Protein AF-A0A7W3MZP0-F1 (afdb_monomer)

Nearest PDB structures (foldseek):
  4v0o-assembly1_F  TM=6.178E-01  e=9.424E+00  Chlamydomonas reinhardtii
  8eoi-assembly1_A  TM=5.677E-01  e=8.847E+00  Homo sapiens
  8j0o-assembly1_A  TM=5.406E-01  e=9.424E+00  Homo sapiens

Radius of gyration: 12.46 Å; Cα contacts (8 Å, |Δi|>4): 85; chains: 1; bounding box: 30×17×32 Å

Solvent-accessible surface area (backbone atoms only — not comparable to full-atom values): 3805 Å² total; per-residue (Å²): 132,86,84,63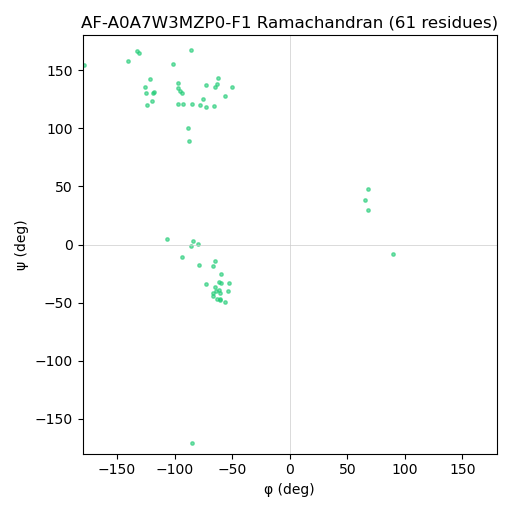,67,46,80,72,42,71,45,88,83,36,46,100,89,47,67,41,43,32,41,26,35,28,91,91,50,38,32,35,38,32,45,74,85,53,62,84,86,56,60,51,77,37,53,56,70,58,48,55,50,50,55,51,55,45,59,75,70,70,116

Sequence (63 aa):
MTKRYVGWRKSRHSNPNGGCVEIGRASDGTIGVRDTKGDPAVILEVAPREWARLLARVRERGF

pLDDT: mean 89.51, std 10.07, range [51.88, 98.0]

Secondary structure (DSSP, 8-state):
-PPPEEEEEE-TT-BTTB--EEEEEETT-PEEEEETTS-TT--EEE-HHHHHHHHHHHHHTT-

Foldseek 3Di:
DDFDWDDWDWDPPDDPVDDTWIWTATPVGWIWIDRPPDDPSDTDTDDNVVVVVVVVVVVVVPD

Mean predicted aligned error: 4.33 Å

InterPro domains:
  IPR007278 Domain of unknown function DUF397 [PF04149] (7-59)

Structure (mmCIF, N/CA/C/O backbone):
data_AF-A0A7W3MZP0-F1
#
_entry.id   AF-A0A7W3MZP0-F1
#
loop_
_atom_site.group_PDB
_atom_site.id
_atom_site.type_symbol
_atom_site.label_atom_id
_atom_site.label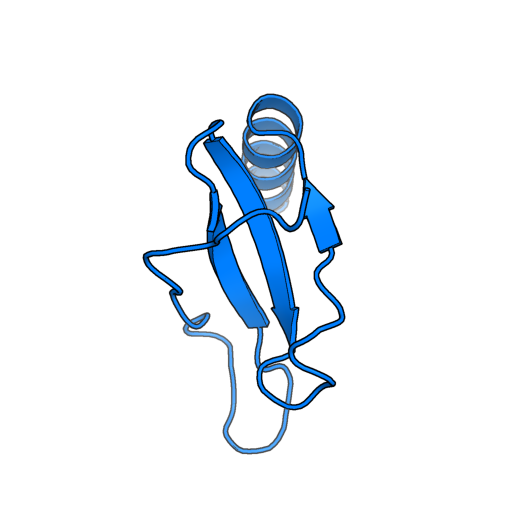_alt_id
_atom_site.label_comp_id
_atom_site.l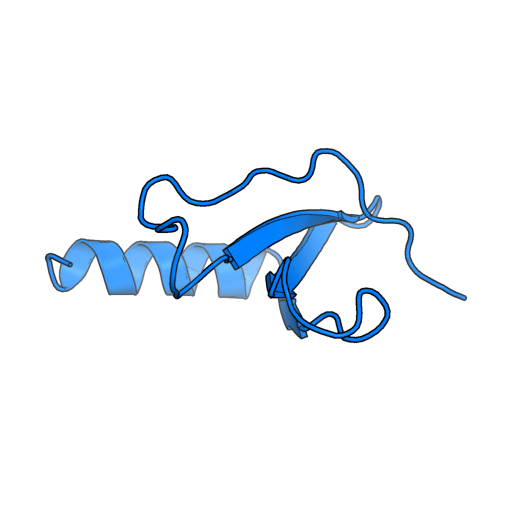abel_asym_id
_atom_site.label_entity_id
_atom_site.label_seq_id
_atom_site.pdbx_PDB_ins_code
_atom_site.Cartn_x
_atom_site.Cartn_y
_atom_site.Cartn_z
_atom_site.occupancy
_atom_site.B_iso_or_equiv
_atom_site.auth_seq_id
_atom_site.auth_comp_id
_atom_site.auth_asym_id
_atom_site.auth_atom_id
_atom_site.pdbx_PDB_model_num
ATOM 1 N N . MET A 1 1 ? 5.520 8.473 13.628 1.00 51.88 1 MET A N 1
ATOM 2 C CA . MET A 1 1 ? 5.714 7.010 13.730 1.00 51.88 1 MET A CA 1
ATOM 3 C C . MET A 1 1 ? 5.629 6.433 12.330 1.00 51.88 1 MET A C 1
ATOM 5 O O . MET A 1 1 ? 4.617 6.642 11.677 1.00 51.88 1 MET A O 1
ATOM 9 N N . THR A 1 2 ? 6.682 5.782 11.843 1.00 72.12 2 THR A N 1
ATOM 10 C CA . THR A 1 2 ? 6.678 5.169 10.507 1.00 72.12 2 THR A CA 1
ATOM 11 C C . THR A 1 2 ? 5.794 3.925 10.537 1.00 72.12 2 THR A C 1
ATOM 13 O O . THR A 1 2 ? 6.063 3.005 11.313 1.00 72.12 2 THR A O 1
ATOM 16 N N . LYS A 1 3 ? 4.718 3.892 9.741 1.00 84.12 3 LYS A N 1
ATOM 17 C CA . LYS A 1 3 ? 3.876 2.692 9.628 1.00 84.12 3 LYS A CA 1
ATOM 18 C C . LYS A 1 3 ? 4.686 1.555 9.010 1.00 84.12 3 LYS A C 1
ATOM 20 O O . LYS A 1 3 ? 5.395 1.745 8.023 1.00 84.12 3 LYS A O 1
ATOM 25 N N . ARG A 1 4 ? 4.564 0.355 9.582 1.00 91.38 4 ARG A N 1
ATOM 26 C CA . ARG A 1 4 ? 5.163 -0.866 9.034 1.00 91.38 4 ARG A CA 1
ATOM 27 C C . ARG A 1 4 ? 4.120 -1.627 8.225 1.00 91.38 4 ARG A C 1
ATOM 29 O O . ARG A 1 4 ? 3.110 -2.058 8.772 1.00 91.38 4 ARG A O 1
ATOM 36 N N . TYR A 1 5 ? 4.409 -1.830 6.946 1.00 94.38 5 TYR A N 1
ATOM 37 C CA . TYR A 1 5 ? 3.582 -2.606 6.026 1.00 94.38 5 TYR A CA 1
ATOM 38 C C . TYR A 1 5 ? 4.099 -4.037 5.901 1.00 94.38 5 TYR A C 1
ATOM 40 O O . TYR A 1 5 ? 5.307 -4.264 5.806 1.00 94.38 5 TYR A O 1
ATOM 48 N N . VAL A 1 6 ? 3.183 -5.000 5.874 1.00 95.06 6 VAL A N 1
ATOM 49 C CA . VAL A 1 6 ? 3.485 -6.426 5.715 1.00 95.06 6 VAL A CA 1
ATOM 50 C C . VAL A 1 6 ? 2.617 -7.051 4.627 1.00 95.06 6 VAL A C 1
ATOM 52 O O . VAL A 1 6 ? 1.615 -6.472 4.199 1.00 95.06 6 VAL A O 1
ATOM 55 N N . GLY A 1 7 ? 3.007 -8.248 4.180 1.00 94.44 7 GLY A N 1
ATOM 56 C CA . GLY A 1 7 ? 2.220 -9.030 3.227 1.00 94.44 7 GLY A CA 1
ATOM 57 C C . GLY A 1 7 ? 2.100 -8.377 1.851 1.00 94.44 7 GLY A C 1
ATOM 58 O O . GLY A 1 7 ? 1.028 -8.426 1.254 1.00 94.44 7 GLY A O 1
ATOM 59 N N . TRP A 1 8 ? 3.175 -7.746 1.368 1.00 94.56 8 TRP A N 1
ATOM 60 C CA . TRP A 1 8 ? 3.211 -7.136 0.041 1.00 94.56 8 TRP A CA 1
ATOM 61 C C . TRP A 1 8 ? 2.875 -8.158 -1.048 1.00 94.56 8 TRP A C 1
ATOM 63 O O . TRP A 1 8 ? 3.463 -9.238 -1.114 1.00 94.56 8 TRP A O 1
ATOM 73 N N . ARG A 1 9 ? 1.915 -7.810 -1.906 1.00 94.25 9 ARG A N 1
ATOM 74 C CA . ARG A 1 9 ? 1.487 -8.624 -3.045 1.00 94.25 9 ARG A CA 1
ATOM 75 C C . ARG A 1 9 ? 1.598 -7.815 -4.324 1.00 94.25 9 ARG A C 1
ATOM 77 O O . ARG A 1 9 ? 0.930 -6.793 -4.475 1.00 94.25 9 ARG A O 1
ATOM 84 N N . LYS A 1 10 ? 2.408 -8.316 -5.253 1.00 91.50 10 LYS A N 1
ATOM 85 C CA . LYS A 1 10 ? 2.558 -7.757 -6.595 1.00 91.50 10 LYS A CA 1
ATOM 86 C C . LYS A 1 10 ? 1.328 -8.049 -7.451 1.00 91.50 10 LYS A C 1
ATOM 88 O O . LYS A 1 10 ? 0.791 -9.159 -7.430 1.00 91.50 10 LYS A O 1
ATOM 93 N N . SER A 1 11 ? 0.884 -7.051 -8.210 1.00 90.19 11 SER A N 1
ATOM 94 C CA . SER A 1 11 ? -0.200 -7.206 -9.180 1.00 90.19 11 SER A CA 1
ATOM 95 C C . SER A 1 11 ? 0.195 -8.184 -10.287 1.00 90.19 11 SER A C 1
ATOM 97 O O . SER A 1 11 ? 1.298 -8.097 -10.827 1.00 90.19 11 SER A O 1
ATOM 99 N N . ARG A 1 12 ? -0.732 -9.063 -10.685 1.00 88.00 12 ARG A N 1
ATOM 100 C CA . ARG A 1 12 ? -0.563 -9.974 -11.835 1.00 88.00 12 ARG A CA 1
ATOM 101 C C . ARG A 1 12 ? -0.507 -9.243 -13.179 1.00 88.00 12 ARG A C 1
ATO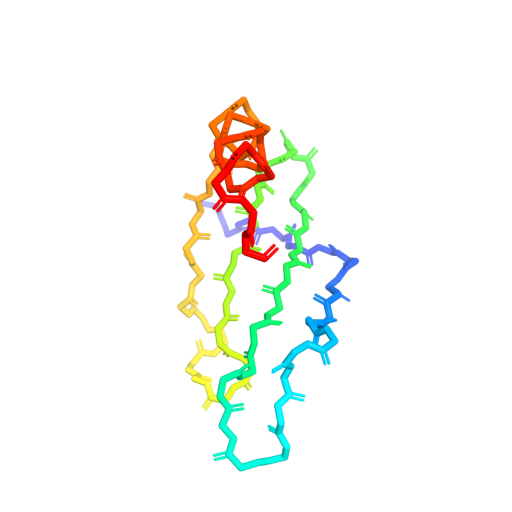M 103 O O . ARG A 1 12 ? -0.004 -9.803 -14.138 1.00 88.00 12 ARG A O 1
ATOM 110 N N . HIS A 1 13 ? -0.983 -8.000 -13.225 1.00 85.12 13 HIS A N 1
ATOM 111 C CA . HIS A 1 13 ? -0.903 -7.131 -14.402 1.00 85.12 13 HIS A CA 1
ATOM 112 C C . HIS A 1 13 ? 0.443 -6.392 -14.503 1.00 85.12 13 HIS A C 1
ATOM 114 O O . HIS A 1 13 ? 0.630 -5.569 -15.394 1.00 85.12 13 HIS A O 1
ATOM 120 N N . SER A 1 14 ? 1.378 -6.658 -13.582 1.00 84.12 14 SER A N 1
ATOM 121 C CA . SER A 1 14 ? 2.726 -6.094 -13.643 1.00 84.12 14 SER A CA 1
ATOM 122 C C . SER A 1 14 ? 3.544 -6.799 -14.717 1.00 84.12 14 SER A C 1
ATOM 124 O O . SER A 1 14 ? 3.739 -8.011 -14.640 1.00 84.12 14 SER A O 1
ATOM 126 N N . ASN A 1 15 ? 4.106 -6.039 -15.653 1.00 79.31 15 ASN A N 1
ATOM 127 C CA . ASN A 1 15 ? 4.983 -6.573 -16.690 1.00 79.31 15 ASN A CA 1
ATOM 128 C C . ASN A 1 15 ? 6.462 -6.309 -16.355 1.00 79.31 15 ASN A C 1
ATOM 130 O O . ASN A 1 15 ? 6.775 -5.333 -15.663 1.00 79.31 15 ASN A O 1
ATOM 134 N N . PRO A 1 16 ? 7.403 -7.119 -16.885 1.00 72.25 16 PRO A N 1
ATOM 135 C CA . PRO A 1 16 ? 8.842 -6.914 -16.684 1.00 72.25 16 PRO A CA 1
ATOM 136 C C . PRO A 1 16 ? 9.297 -5.498 -17.052 1.00 72.25 16 PRO A C 1
ATOM 138 O O . PRO A 1 16 ? 10.150 -4.920 -16.382 1.00 72.25 16 PRO A O 1
ATOM 141 N N . ASN A 1 17 ? 8.647 -4.898 -18.053 1.00 71.44 17 ASN A N 1
ATOM 142 C CA . ASN A 1 17 ? 9.015 -3.603 -18.618 1.00 71.44 17 ASN A CA 1
ATOM 143 C C . ASN A 1 17 ? 8.057 -2.455 -18.238 1.00 71.44 17 ASN A C 1
ATOM 145 O O . ASN A 1 17 ? 8.277 -1.338 -18.686 1.00 71.44 17 ASN A O 1
ATOM 149 N N . GLY A 1 18 ? 7.048 -2.663 -17.375 1.00 65.94 18 GLY A N 1
ATOM 150 C CA . GLY A 1 18 ? 6.155 -1.566 -16.962 1.00 65.94 18 GLY A CA 1
ATOM 151 C C . GLY A 1 18 ? 5.060 -1.936 -15.954 1.00 65.94 18 GLY A C 1
ATOM 152 O O . GLY A 1 18 ? 4.642 -3.090 -15.875 1.00 65.94 18 GLY A O 1
ATOM 153 N N . GLY A 1 19 ? 4.605 -0.938 -15.183 1.00 64.69 19 GLY A N 1
ATOM 154 C CA . GLY A 1 19 ? 3.409 -1.013 -14.327 1.00 64.69 19 GLY A CA 1
ATOM 155 C C . GLY A 1 19 ? 3.507 -1.955 -13.121 1.00 64.69 19 GLY A C 1
ATOM 156 O O . GLY A 1 19 ? 2.610 -2.767 -12.913 1.00 64.69 19 GLY A O 1
ATOM 157 N N . CYS A 1 20 ? 4.586 -1.894 -12.332 1.00 88.19 20 CYS A N 1
ATOM 158 C CA . CYS A 1 20 ? 4.777 -2.799 -11.194 1.00 88.19 20 CYS A CA 1
ATOM 159 C C . CYS A 1 20 ? 4.135 -2.256 -9.914 1.00 88.19 20 CYS A C 1
ATOM 161 O O . CYS A 1 20 ? 4.792 -1.590 -9.129 1.00 88.19 20 CYS A O 1
ATOM 163 N N . VAL A 1 21 ? 2.864 -2.571 -9.677 1.00 91.50 21 VAL A N 1
ATOM 164 C CA . VAL A 1 21 ? 2.166 -2.146 -8.452 1.00 91.50 21 VAL A CA 1
ATOM 165 C C . VAL A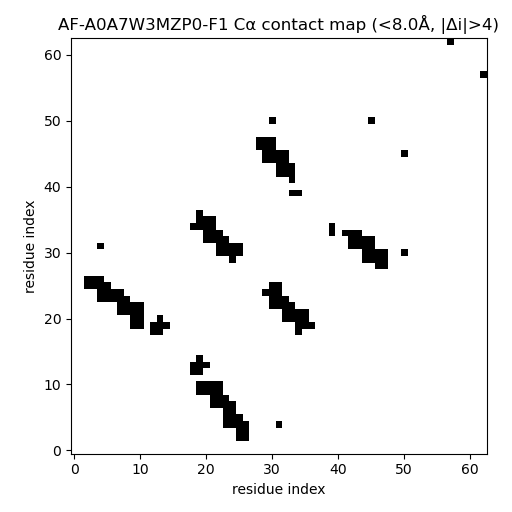 1 21 ? 2.184 -3.253 -7.402 1.00 91.50 21 VAL A C 1
ATOM 167 O O . VAL A 1 21 ? 1.870 -4.411 -7.697 1.00 91.50 21 VAL A O 1
ATOM 170 N N . GLU A 1 22 ? 2.484 -2.880 -6.160 1.00 95.00 22 GLU A N 1
ATOM 171 C CA . GLU A 1 22 ? 2.388 -3.733 -4.977 1.00 95.00 22 GLU A CA 1
ATOM 172 C C . GLU A 1 22 ? 1.449 -3.142 -3.929 1.00 95.00 22 GLU A C 1
ATOM 174 O O . GLU A 1 22 ? 1.432 -1.934 -3.693 1.00 95.00 22 GLU A O 1
ATOM 179 N N . ILE A 1 23 ? 0.696 -4.028 -3.273 1.00 96.12 23 ILE A N 1
ATOM 180 C CA . ILE A 1 23 ? -0.237 -3.684 -2.199 1.00 96.12 23 ILE A CA 1
ATOM 181 C C . ILE A 1 23 ? 0.191 -4.374 -0.910 1.00 96.12 23 ILE A C 1
ATOM 183 O O . ILE A 1 23 ? 0.434 -5.581 -0.913 1.00 96.12 23 ILE A O 1
ATOM 187 N N . GLY A 1 24 ? 0.256 -3.624 0.185 1.00 96.38 24 GLY A N 1
ATOM 188 C CA . GLY A 1 24 ? 0.596 -4.109 1.522 1.00 96.38 24 GLY A CA 1
ATOM 189 C C . GLY A 1 24 ? -0.386 -3.587 2.564 1.00 96.38 24 GLY A C 1
ATOM 190 O O . GLY A 1 24 ? -1.169 -2.674 2.297 1.00 96.38 24 GLY A O 1
ATOM 191 N N . ARG A 1 25 ? -0.356 -4.165 3.766 1.00 96.94 25 ARG A N 1
ATOM 192 C CA . ARG A 1 25 ? -1.249 -3.769 4.864 1.00 96.94 25 ARG A CA 1
ATOM 193 C C . ARG A 1 25 ? -0.455 -3.420 6.117 1.00 96.94 25 ARG A C 1
ATOM 195 O O . ARG A 1 25 ? 0.474 -4.143 6.474 1.00 96.94 25 ARG A O 1
ATOM 202 N N . ALA A 1 26 ? -0.812 -2.319 6.768 1.00 96.38 26 ALA A N 1
ATOM 203 C CA . ALA A 1 26 ? -0.275 -1.935 8.070 1.00 96.38 26 ALA A CA 1
ATOM 204 C C . ALA A 1 26 ? -1.061 -2.587 9.222 1.00 96.38 26 ALA A C 1
ATOM 206 O O . ALA A 1 26 ? -2.152 -3.126 9.020 1.00 96.38 26 ALA A O 1
ATOM 207 N N . SER A 1 27 ? -0.522 -2.525 10.442 1.00 94.25 27 SER A N 1
ATOM 208 C CA . SER A 1 27 ? -1.151 -3.101 11.644 1.00 94.25 27 SER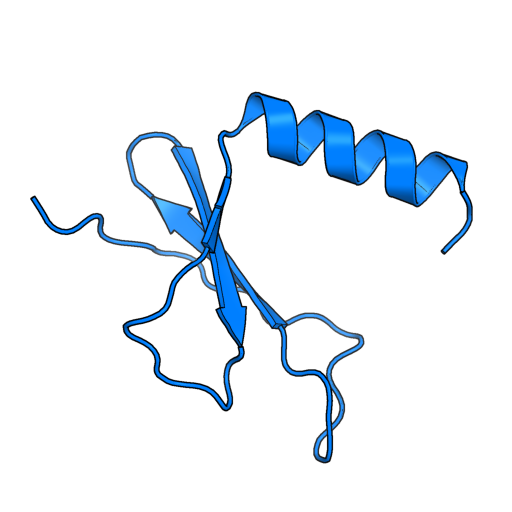 A CA 1
ATOM 209 C C . SER A 1 27 ? -2.511 -2.483 11.986 1.00 94.25 27 SER A C 1
ATOM 211 O O . SER A 1 27 ? -3.392 -3.186 12.467 1.00 94.25 27 SER A O 1
ATOM 213 N N . ASP A 1 28 ? -2.706 -1.198 11.686 1.00 93.69 28 ASP A N 1
ATOM 214 C CA . ASP A 1 28 ? -3.986 -0.485 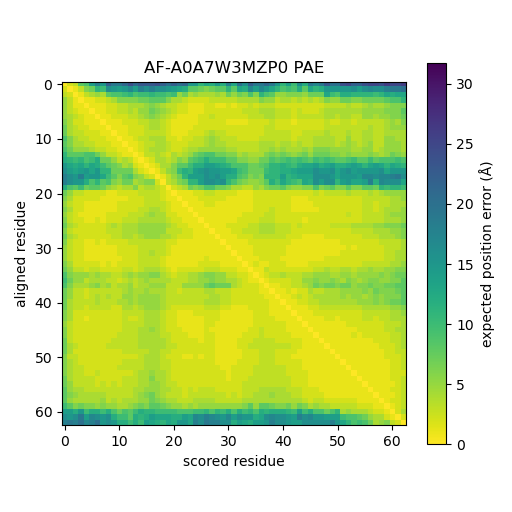11.838 1.00 93.69 28 ASP A CA 1
ATOM 215 C C . ASP A 1 28 ? -4.977 -0.762 10.689 1.00 93.69 28 ASP A C 1
ATOM 217 O O . ASP A 1 28 ? -6.089 -0.238 10.652 1.00 93.69 28 ASP A O 1
ATOM 221 N N . GLY A 1 29 ? -4.577 -1.598 9.730 1.00 95.12 29 GLY A N 1
ATOM 222 C CA . GLY A 1 29 ? -5.362 -1.962 8.567 1.00 95.12 29 GLY A CA 1
ATOM 223 C C . GLY A 1 29 ? -5.173 -1.057 7.352 1.00 95.12 29 GLY A C 1
ATOM 224 O O . GLY A 1 29 ? -5.673 -1.450 6.297 1.00 95.12 29 GLY A O 1
ATOM 225 N N . THR A 1 30 ? -4.456 0.071 7.458 1.00 97.31 30 THR A N 1
ATOM 226 C CA . THR A 1 30 ? -4.151 0.974 6.330 1.00 97.31 30 THR A CA 1
ATOM 227 C C . THR A 1 30 ? -3.578 0.188 5.156 1.00 97.31 30 THR A C 1
ATOM 229 O O . THR A 1 30 ? -2.713 -0.676 5.334 1.00 97.31 30 THR A O 1
ATOM 232 N N . ILE A 1 31 ? -4.058 0.494 3.952 1.00 97.75 31 ILE A N 1
ATOM 233 C CA . ILE A 1 31 ? -3.579 -0.119 2.717 1.00 97.75 31 ILE A CA 1
ATOM 234 C C . ILE A 1 31 ? -2.475 0.757 2.138 1.00 97.75 31 ILE A C 1
ATOM 236 O O . ILE A 1 31 ? -2.702 1.932 1.863 1.00 97.75 31 ILE A O 1
ATOM 240 N N . GLY A 1 32 ? -1.287 0.184 1.970 1.00 97.00 32 GLY A N 1
ATOM 241 C CA . GLY A 1 32 ? -0.170 0.823 1.286 1.00 97.00 32 GLY A CA 1
ATOM 242 C C . GLY A 1 32 ? -0.132 0.393 -0.175 1.00 97.00 32 GLY A C 1
ATOM 243 O O . GLY A 1 32 ? -0.210 -0.803 -0.464 1.00 97.00 32 GLY A O 1
ATOM 244 N N . VAL A 1 33 ? 0.009 1.355 -1.080 1.00 95.62 33 VAL A N 1
ATOM 245 C CA . VAL A 1 33 ? 0.212 1.134 -2.516 1.00 95.62 33 VAL A CA 1
ATOM 246 C C . VAL A 1 33 ? 1.555 1.730 -2.907 1.00 95.62 33 VAL A C 1
ATOM 248 O O . VAL A 1 33 ? 1.832 2.884 -2.581 1.00 95.62 33 VAL A O 1
ATOM 251 N N . ARG A 1 34 ? 2.388 0.963 -3.609 1.00 94.38 34 ARG A N 1
ATOM 252 C CA . ARG A 1 34 ? 3.673 1.456 -4.121 1.00 94.38 34 ARG A CA 1
ATOM 253 C C . ARG A 1 34 ? 3.968 0.939 -5.520 1.00 94.38 34 ARG A C 1
ATOM 255 O O . ARG A 1 34 ? 3.467 -0.118 -5.913 1.00 94.38 34 ARG A O 1
ATOM 262 N N . ASP A 1 35 ? 4.826 1.665 -6.227 1.00 91.44 35 ASP A N 1
ATOM 263 C CA . ASP A 1 35 ? 5.502 1.164 -7.421 1.00 91.44 35 ASP A CA 1
ATOM 264 C C . ASP A 1 35 ? 6.754 0.391 -6.989 1.00 91.44 35 ASP A C 1
ATOM 266 O O . ASP A 1 35 ? 7.639 0.947 -6.344 1.00 91.44 35 ASP A O 1
ATOM 270 N N . THR A 1 36 ? 6.848 -0.892 -7.339 1.00 86.94 36 THR A N 1
ATOM 271 C CA . THR A 1 36 ? 8.022 -1.730 -7.049 1.00 86.94 36 THR A CA 1
ATOM 272 C C . THR A 1 36 ? 9.301 -1.183 -7.686 1.00 86.94 36 THR A C 1
ATOM 274 O O . THR A 1 36 ? 10.387 -1.491 -7.206 1.00 86.94 36 THR A O 1
ATOM 277 N N . LYS A 1 37 ? 9.195 -0.420 -8.781 1.00 87.06 37 LYS A N 1
ATOM 278 C CA . LYS A 1 37 ? 10.343 0.194 -9.465 1.00 87.06 37 LYS A CA 1
ATOM 279 C C . LYS A 1 37 ? 10.639 1.622 -8.998 1.00 87.06 37 LYS A C 1
ATOM 281 O O . LYS A 1 37 ? 11.667 2.168 -9.388 1.00 87.06 37 LYS A O 1
ATOM 286 N N . GLY A 1 38 ? 9.742 2.223 -8.218 1.00 86.31 38 GLY A N 1
ATOM 287 C CA . GLY A 1 38 ? 9.909 3.564 -7.669 1.00 86.31 38 GLY A CA 1
ATOM 288 C C . GLY A 1 38 ? 10.706 3.573 -6.365 1.00 86.31 38 GLY A C 1
ATOM 289 O O . GLY A 1 38 ? 11.258 2.559 -5.937 1.00 86.31 38 GLY A O 1
ATOM 290 N N . ASP A 1 39 ? 10.740 4.735 -5.713 1.00 90.88 39 ASP A N 1
ATOM 291 C CA . ASP A 1 39 ? 11.298 4.863 -4.369 1.00 90.88 39 ASP A CA 1
ATOM 292 C C . ASP A 1 39 ? 10.427 4.078 -3.361 1.00 90.88 39 ASP A C 1
ATOM 294 O O . ASP A 1 39 ? 9.246 4.400 -3.195 1.00 90.88 39 ASP A O 1
ATOM 298 N N . PRO A 1 40 ? 10.972 3.063 -2.660 1.00 86.62 40 PRO A N 1
ATOM 299 C CA . PRO A 1 40 ? 10.212 2.259 -1.706 1.00 86.62 40 PRO A CA 1
ATOM 300 C C . PRO A 1 40 ? 9.716 3.045 -0.482 1.00 86.62 40 PRO A C 1
ATOM 302 O O . PRO A 1 40 ? 8.859 2.528 0.241 1.00 86.62 40 PRO A O 1
ATOM 305 N N . ALA A 1 41 ? 10.237 4.251 -0.229 1.00 89.44 41 ALA A N 1
ATOM 306 C CA . ALA A 1 41 ? 9.751 5.147 0.817 1.00 89.44 41 ALA A CA 1
ATOM 307 C C . ALA A 1 41 ? 8.473 5.904 0.413 1.00 89.44 41 ALA A C 1
ATOM 309 O O . ALA A 1 41 ? 7.753 6.396 1.283 1.00 89.44 41 ALA A O 1
ATOM 310 N N . VAL A 1 42 ? 8.159 5.974 -0.886 1.00 92.38 42 VAL A N 1
ATOM 311 C CA . VAL A 1 42 ? 6.950 6.627 -1.396 1.00 92.38 42 VAL A CA 1
ATOM 312 C C . VAL A 1 42 ? 5.809 5.614 -1.426 1.00 92.38 42 VAL A C 1
ATOM 314 O O . VAL A 1 42 ? 5.696 4.781 -2.325 1.00 92.38 42 VAL A O 1
ATOM 317 N N . ILE A 1 43 ? 4.947 5.688 -0.413 1.00 94.88 43 ILE A N 1
ATOM 318 C CA . ILE A 1 43 ? 3.782 4.815 -0.259 1.00 94.88 43 ILE A CA 1
ATOM 319 C C . ILE A 1 43 ? 2.524 5.678 -0.255 1.00 94.88 43 ILE A C 1
ATOM 321 O O . ILE A 1 43 ? 2.370 6.564 0.584 1.00 94.88 43 ILE A O 1
ATOM 325 N N . LEU A 1 44 ? 1.602 5.391 -1.172 1.00 95.38 44 LEU A N 1
ATOM 326 C CA . LEU A 1 44 ? 0.257 5.947 -1.122 1.00 95.38 44 LEU A CA 1
ATOM 327 C C . LEU A 1 44 ? -0.552 5.185 -0.070 1.00 95.38 44 LEU A C 1
ATOM 329 O O . LEU A 1 44 ? -0.743 3.972 -0.180 1.00 95.38 44 LEU A O 1
ATOM 333 N N . GLU A 1 45 ? -1.043 5.903 0.935 1.00 96.69 45 GLU A N 1
ATOM 334 C CA . GLU A 1 45 ? -1.883 5.340 1.988 1.00 96.69 45 GLU A CA 1
ATOM 335 C C . GLU A 1 45 ? -3.366 5.488 1.648 1.00 96.69 45 GLU A C 1
ATOM 337 O O . GLU A 1 45 ? -3.849 6.577 1.335 1.00 96.69 45 GLU A O 1
ATOM 342 N N . VAL A 1 46 ? -4.109 4.389 1.756 1.00 97.38 46 VAL A N 1
ATOM 343 C CA . VAL A 1 46 ? -5.555 4.361 1.540 1.00 97.38 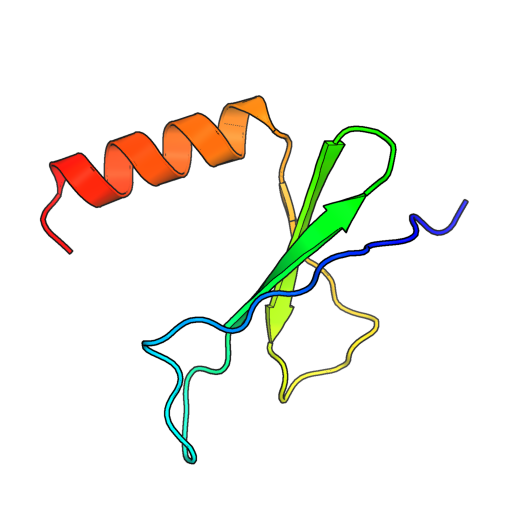46 VAL A CA 1
ATOM 344 C C . VAL A 1 46 ? -6.235 3.769 2.768 1.00 97.38 46 VAL A C 1
ATOM 346 O O . VAL A 1 46 ? -5.872 2.695 3.259 1.00 97.38 46 VAL A O 1
ATOM 349 N N . ALA A 1 47 ? -7.258 4.464 3.267 1.00 96.94 47 ALA A N 1
ATOM 350 C CA . ALA A 1 47 ? -8.069 3.965 4.367 1.00 96.94 47 ALA A CA 1
ATOM 351 C C . ALA A 1 47 ? -8.792 2.662 3.959 1.00 96.94 47 ALA A C 1
ATOM 353 O O . ALA A 1 47 ? -9.275 2.565 2.826 1.00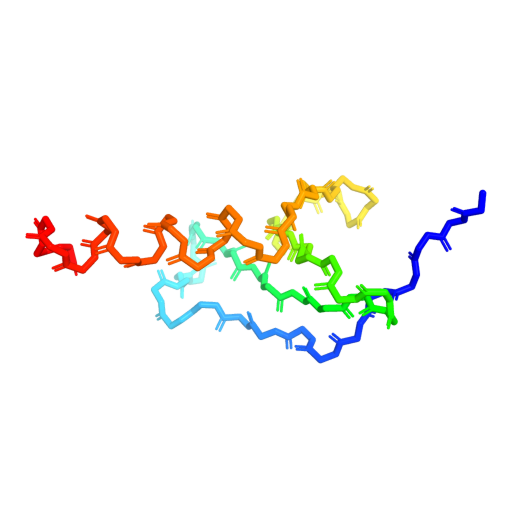 96.94 47 ALA A O 1
ATOM 354 N N . PRO A 1 48 ? -8.961 1.681 4.867 1.00 96.69 48 PRO A N 1
ATOM 355 C CA . PRO A 1 48 ? -9.552 0.379 4.531 1.00 96.69 48 PRO A CA 1
ATOM 356 C C . PRO A 1 48 ? -10.925 0.479 3.852 1.00 96.69 48 PRO A C 1
ATOM 358 O O . PRO A 1 48 ? -11.218 -0.245 2.900 1.00 96.69 48 PRO A O 1
ATOM 361 N N . ARG A 1 49 ? -11.765 1.409 4.325 1.00 97.44 49 ARG A N 1
ATOM 362 C CA . ARG A 1 49 ? -13.110 1.639 3.784 1.00 97.44 49 ARG A CA 1
ATOM 363 C C . ARG A 1 49 ? -13.072 2.191 2.361 1.00 97.44 49 ARG A C 1
ATOM 365 O O . ARG A 1 49 ? -13.849 1.750 1.518 1.00 97.44 49 ARG A O 1
ATOM 372 N N . GLU A 1 50 ? -12.172 3.129 2.094 1.00 98.00 50 GLU A N 1
ATOM 373 C CA . GLU A 1 50 ? -12.032 3.733 0.767 1.00 98.00 50 GLU A CA 1
ATOM 374 C C . GLU A 1 50 ? -11.397 2.756 -0.223 1.00 98.00 50 GLU A C 1
ATOM 376 O O . GLU A 1 50 ? -11.818 2.690 -1.373 1.00 98.00 50 GLU A O 1
ATOM 381 N N . TRP A 1 51 ? -10.483 1.900 0.239 1.00 96.94 51 TRP A N 1
ATOM 382 C CA . TRP A 1 51 ? -9.963 0.799 -0.567 1.00 96.94 51 TRP A CA 1
ATOM 383 C C . TRP A 1 51 ? -11.069 -0.174 -0.999 1.00 96.94 51 TRP A C 1
ATOM 385 O O . TRP A 1 51 ? -11.179 -0.510 -2.177 1.00 96.94 51 TRP A O 1
ATOM 395 N N . ALA A 1 52 ? -11.943 -0.585 -0.073 1.00 96.50 52 ALA A N 1
ATOM 396 C CA . ALA A 1 52 ? -13.076 -1.452 -0.398 1.00 96.50 52 ALA A CA 1
ATOM 397 C C . ALA A 1 52 ? -14.031 -0.803 -1.417 1.00 96.50 52 ALA A C 1
ATOM 399 O O . ALA A 1 52 ? -14.475 -1.462 -2.360 1.00 96.50 52 ALA A O 1
ATOM 400 N N . ARG A 1 53 ? -14.305 0.499 -1.264 1.00 97.56 53 ARG A N 1
ATOM 401 C CA . ARG A 1 53 ? -15.115 1.278 -2.213 1.00 97.56 53 ARG A CA 1
ATOM 402 C C . ARG A 1 53 ? -14.465 1.347 -3.588 1.00 97.56 53 ARG A C 1
ATOM 404 O O . ARG A 1 53 ? -15.138 1.081 -4.578 1.00 97.56 53 ARG A O 1
ATOM 411 N N . LEU A 1 54 ? -13.169 1.647 -3.655 1.00 94.81 54 LEU A N 1
ATOM 412 C CA . LEU A 1 54 ? -12.417 1.678 -4.906 1.00 94.81 54 LEU A CA 1
ATOM 413 C C . LEU A 1 54 ? -12.525 0.339 -5.646 1.00 94.81 54 LEU A C 1
ATOM 415 O O . LEU A 1 54 ? -12.887 0.320 -6.819 1.00 94.81 54 LEU A O 1
ATOM 419 N N . LEU A 1 55 ? -12.283 -0.778 -4.955 1.00 94.31 55 LEU A N 1
ATOM 420 C CA . LEU A 1 55 ? -12.366 -2.111 -5.557 1.00 94.31 55 LEU A CA 1
ATOM 421 C C . LEU A 1 55 ? -13.771 -2.443 -6.072 1.00 94.31 55 LEU A C 1
ATOM 423 O O . LEU A 1 55 ? -13.898 -3.039 -7.141 1.00 94.31 55 LEU A O 1
ATOM 427 N N . ALA A 1 56 ? -14.821 -2.053 -5.345 1.00 96.31 56 ALA A N 1
ATOM 428 C CA . ALA A 1 56 ? -16.194 -2.213 -5.819 1.00 96.31 56 ALA A CA 1
ATOM 429 C C . ALA A 1 56 ? -16.425 -1.430 -7.123 1.00 96.31 56 ALA A C 1
ATOM 431 O O . ALA A 1 56 ? -16.870 -2.009 -8.113 1.00 96.31 56 ALA A O 1
ATOM 432 N N . ARG A 1 57 ? -16.012 -0.155 -7.169 1.00 95.69 57 ARG A N 1
ATOM 433 C CA . ARG A 1 57 ? -16.168 0.701 -8.359 1.00 95.69 57 ARG A CA 1
ATOM 434 C C . ARG A 1 57 ? -15.365 0.222 -9.566 1.00 95.69 57 ARG A C 1
ATOM 436 O O . ARG A 1 57 ? -15.839 0.352 -10.690 1.00 95.69 57 ARG A O 1
ATOM 443 N N . VAL A 1 58 ? -14.162 -0.314 -9.360 1.00 93.25 58 VAL A N 1
ATOM 444 C CA . VAL A 1 58 ? -13.342 -0.872 -10.450 1.00 93.25 58 VAL A CA 1
ATOM 445 C C . VAL A 1 58 ? -14.010 -2.115 -11.041 1.00 93.25 58 VAL A C 1
ATOM 447 O O . VAL A 1 58 ? -14.118 -2.217 -12.259 1.00 93.25 58 VAL A O 1
ATOM 450 N N . ARG A 1 59 ? -14.533 -3.017 -10.197 1.00 90.31 59 ARG A N 1
ATOM 451 C CA . ARG A 1 59 ? -15.229 -4.237 -10.647 1.00 90.31 59 ARG A CA 1
ATOM 452 C C . ARG A 1 59 ? -16.514 -3.937 -11.415 1.00 90.31 59 ARG A C 1
ATOM 454 O O . ARG A 1 59 ? -16.780 -4.592 -12.413 1.00 90.31 59 ARG A O 1
ATOM 461 N N . GLU A 1 60 ? -17.286 -2.941 -10.980 1.00 93.12 60 GLU A N 1
ATOM 462 C CA . GLU A 1 60 ? -18.489 -2.480 -11.694 1.00 93.12 60 GLU A CA 1
ATOM 463 C C . GLU A 1 60 ? -18.181 -1.976 -13.110 1.00 93.12 60 GLU A C 1
ATOM 465 O O . GLU A 1 60 ? -19.009 -2.108 -14.005 1.00 93.12 60 GLU A O 1
ATOM 470 N N . ARG A 1 61 ? -16.999 -1.381 -13.313 1.00 84.06 61 ARG A N 1
ATOM 471 C CA . ARG A 1 61 ? -16.594 -0.792 -14.595 1.00 84.06 61 ARG A CA 1
ATOM 472 C C . ARG A 1 61 ? -15.958 -1.791 -15.568 1.00 84.06 61 ARG A C 1
ATOM 474 O O . ARG A 1 61 ? -15.651 -1.394 -16.685 1.00 84.06 61 ARG A O 1
ATOM 481 N N . GLY A 1 62 ? -15.801 -3.057 -15.172 1.00 71.19 62 GLY A N 1
ATOM 482 C CA . GLY A 1 62 ? -15.363 -4.137 -16.063 1.00 71.19 62 GLY A CA 1
ATOM 483 C C . GLY A 1 62 ? -13.913 -4.036 -16.547 1.00 71.19 62 GLY A C 1
ATOM 484 O O . GLY A 1 62 ? -13.629 -4.471 -17.660 1.00 71.19 62 GLY A O 1
ATOM 485 N N . PHE A 1 63 ? -13.023 -3.447 -15.742 1.00 60.31 63 PHE A N 1
ATOM 486 C CA . PHE A 1 63 ? -11.576 -3.504 -15.984 1.00 60.31 63 PHE A CA 1
ATOM 487 C C . PHE A 1 63 ? -10.998 -4.896 -15.708 1.00 60.31 63 PHE A C 1
ATOM 489 O O . PHE A 1 63 ? -11.498 -5.567 -14.772 1.00 60.31 63 PHE A O 1
#

Organism: NCBI:txid1411118